Protein AF-A0A7C7CB40-F1 (afdb_monomer_lite)

pLDDT: mean 84.35, std 14.05, range [44.34, 97.38]

Sequence (128 aa):
MPLIGVGTSPLCGACQRQPPLYEHCHAALDYAYPVDYLIQRFKFHGDLVAGKTLGHLLLNSLEARPPPIPDTLIPVPLHRSRLRERGFNQTALLATHLGRSLHIPVVADAVERGKTTPAQAGLSIIQR

Structure (mmCIF, N/CA/C/O backbone):
data_AF-A0A7C7CB40-F1
#
_entry.id   AF-A0A7C7CB40-F1
#
loop_
_atom_site.group_PDB
_atom_site.id
_atom_site.type_symbol
_atom_site.label_atom_id
_atom_site.label_alt_id
_atom_site.label_comp_id
_atom_site.label_asym_id
_atom_site.label_entity_id
_atom_site.label_seq_id
_atom_site.pdbx_PDB_ins_code
_atom_site.Cartn_x
_atom_site.Cartn_y
_atom_site.Cartn_z
_atom_site.occupancy
_atom_site.B_iso_or_equiv
_atom_site.auth_seq_id
_atom_site.auth_comp_id
_atom_site.auth_asym_id
_atom_site.auth_atom_id
_atom_site.pdbx_PDB_model_num
ATOM 1 N N . MET A 1 1 ? 12.740 7.607 -5.153 1.00 45.38 1 MET A N 1
ATOM 2 C CA . MET A 1 1 ? 12.738 7.369 -6.615 1.00 45.38 1 MET A CA 1
ATOM 3 C C . MET A 1 1 ? 12.131 5.995 -6.868 1.00 45.38 1 MET A C 1
ATOM 5 O O . MET A 1 1 ? 12.165 5.195 -5.937 1.00 45.38 1 MET A O 1
ATOM 9 N N . PRO A 1 2 ? 11.530 5.714 -8.039 1.00 54.75 2 PRO A N 1
ATOM 10 C CA . PRO A 1 2 ? 11.180 4.340 -8.384 1.00 54.75 2 PRO A CA 1
ATOM 11 C C . PRO A 1 2 ? 12.445 3.478 -8.363 1.00 54.75 2 PRO A C 1
ATOM 13 O O . PRO A 1 2 ? 13.508 3.940 -8.781 1.00 54.75 2 PRO A O 1
ATOM 16 N N . LEU A 1 3 ? 12.334 2.254 -7.850 1.00 55.91 3 LEU A N 1
ATOM 17 C CA . LEU A 1 3 ? 13.443 1.303 -7.835 1.00 55.91 3 LEU A CA 1
ATOM 18 C C . LEU A 1 3 ? 13.791 0.908 -9.280 1.00 55.91 3 LEU A C 1
ATOM 20 O O . LEU A 1 3 ? 13.077 0.122 -9.910 1.00 55.91 3 LEU A O 1
ATOM 24 N N . ILE A 1 4 ? 14.868 1.488 -9.817 1.00 47.47 4 ILE A N 1
ATOM 25 C CA . ILE A 1 4 ? 15.404 1.163 -11.142 1.00 47.47 4 ILE A CA 1
ATOM 26 C C . ILE A 1 4 ? 16.391 0.006 -10.971 1.00 47.47 4 ILE A C 1
ATOM 28 O O . ILE A 1 4 ? 17.526 0.202 -10.548 1.00 47.47 4 ILE A O 1
ATOM 32 N N . GLY A 1 5 ? 15.940 -1.197 -11.324 1.00 44.34 5 GLY A N 1
ATOM 33 C CA . GLY A 1 5 ? 16.786 -2.379 -11.477 1.00 44.34 5 GLY A CA 1
ATOM 34 C C . GLY A 1 5 ? 16.662 -3.398 -10.348 1.00 44.34 5 GLY A C 1
ATOM 35 O O . GLY A 1 5 ? 16.998 -3.128 -9.202 1.00 44.34 5 GLY A O 1
ATOM 36 N N . VAL A 1 6 ? 16.250 -4.614 -10.708 1.00 48.56 6 VAL A N 1
ATOM 37 C CA . VAL A 1 6 ? 16.609 -5.831 -9.972 1.00 48.56 6 VAL A CA 1
ATOM 38 C C . VAL A 1 6 ? 16.904 -6.887 -11.031 1.00 48.56 6 VAL A C 1
ATOM 40 O O . VAL A 1 6 ? 15.990 -7.415 -11.662 1.00 48.56 6 VAL A O 1
ATOM 43 N N . GLY A 1 7 ? 18.192 -7.128 -11.285 1.00 53.38 7 GLY A N 1
ATOM 44 C CA . GLY A 1 7 ? 18.629 -8.329 -11.991 1.00 53.38 7 GLY A CA 1
ATOM 45 C C . GLY A 1 7 ? 18.239 -9.575 -11.196 1.00 53.38 7 GLY A C 1
ATOM 46 O O . GLY A 1 7 ? 17.904 -9.487 -10.016 1.00 53.38 7 GLY A O 1
ATOM 47 N N . THR A 1 8 ? 18.277 -10.739 -11.836 1.00 55.06 8 THR A N 1
ATOM 48 C CA . THR A 1 8 ? 18.043 -12.047 -11.211 1.00 55.06 8 THR A CA 1
ATOM 49 C C . THR A 1 8 ? 19.126 -12.348 -10.172 1.00 55.06 8 THR A C 1
ATOM 51 O O . THR A 1 8 ? 20.067 -13.096 -10.431 1.00 55.06 8 THR A O 1
ATOM 54 N N . SER A 1 9 ? 19.029 -11.733 -8.996 1.00 63.34 9 SER A N 1
ATOM 55 C CA . SER A 1 9 ? 19.845 -12.108 -7.850 1.00 63.34 9 SER A CA 1
ATOM 56 C C . SER A 1 9 ? 19.404 -13.501 -7.401 1.00 63.34 9 SER A C 1
ATOM 58 O O . SER A 1 9 ? 18.203 -13.717 -7.208 1.00 63.34 9 SER A O 1
ATOM 60 N N . PRO A 1 10 ? 20.332 -14.459 -7.238 1.00 72.38 10 PRO A N 1
ATOM 61 C CA . PRO A 1 10 ? 19.987 -15.771 -6.713 1.00 72.38 10 PRO A CA 1
ATOM 62 C C . PRO A 1 10 ? 19.330 -15.623 -5.335 1.00 72.38 10 PRO A C 1
ATOM 64 O O . PRO A 1 10 ? 19.683 -14.731 -4.558 1.00 72.38 10 PRO A O 1
ATOM 67 N N . LEU A 1 11 ? 18.369 -16.502 -5.028 1.00 79.88 11 LEU A N 1
ATOM 68 C CA . LEU A 1 11 ? 17.735 -16.551 -3.710 1.00 79.88 11 LEU A CA 1
ATOM 69 C C . LEU A 1 11 ? 18.817 -16.625 -2.626 1.00 79.88 11 LEU A C 1
ATOM 71 O O . LEU A 1 11 ? 19.761 -17.411 -2.742 1.00 79.88 11 LEU A O 1
ATOM 75 N N . CYS A 1 12 ? 18.682 -15.833 -1.559 1.00 87.44 12 CYS A N 1
ATOM 76 C CA . CYS A 1 12 ? 19.607 -15.920 -0.432 1.00 87.44 12 CYS A CA 1
ATOM 77 C C . CYS A 1 12 ? 19.505 -17.303 0.240 1.00 87.44 12 CYS A C 1
ATOM 79 O O . CYS A 1 12 ? 18.500 -18.005 0.103 1.00 87.44 12 CYS A O 1
ATOM 81 N N . GLY A 1 13 ? 20.519 -17.695 1.017 1.00 87.19 13 GLY A N 1
ATOM 82 C CA . GLY A 1 13 ? 20.555 -19.029 1.632 1.00 87.19 13 GLY A CA 1
ATOM 83 C C . GLY A 1 13 ? 19.353 -19.350 2.535 1.00 87.19 13 GLY A C 1
ATOM 84 O O . GLY A 1 13 ? 18.984 -20.513 2.668 1.00 87.19 13 GLY A O 1
ATOM 85 N N . ALA A 1 14 ? 18.710 -18.338 3.130 1.00 89.06 14 ALA A N 1
ATOM 86 C CA . ALA A 1 14 ? 17.467 -18.527 3.879 1.00 89.06 14 ALA A CA 1
ATOM 87 C C . ALA A 1 14 ? 16.291 -18.880 2.952 1.00 89.06 14 ALA A C 1
ATOM 89 O O . ALA A 1 14 ? 15.612 -19.875 3.191 1.00 89.06 14 ALA A O 1
ATOM 90 N N . CYS A 1 15 ? 16.110 -18.129 1.862 1.00 87.69 15 CYS A N 1
ATOM 91 C CA . CYS A 1 15 ? 15.047 -18.366 0.883 1.00 87.69 15 CYS A CA 1
ATOM 92 C C . CYS A 1 15 ? 15.210 -19.689 0.118 1.00 87.69 15 CYS A C 1
ATOM 94 O O . CYS A 1 15 ? 14.222 -20.244 -0.339 1.00 87.69 15 CYS A O 1
ATOM 96 N N . GLN A 1 16 ? 16.429 -20.220 -0.019 1.00 88.31 16 GLN A N 1
ATOM 97 C CA . GLN A 1 16 ? 16.637 -21.547 -0.617 1.00 88.31 16 GLN A CA 1
ATOM 98 C C . GLN A 1 16 ? 16.161 -22.684 0.298 1.00 88.31 16 GLN A C 1
ATOM 100 O O . GLN A 1 16 ? 15.610 -23.670 -0.181 1.00 88.31 16 GLN A O 1
ATOM 105 N N . ARG A 1 17 ? 16.359 -22.555 1.618 1.00 91.25 17 ARG A N 1
ATOM 106 C CA . ARG A 1 17 ? 15.894 -23.554 2.598 1.00 91.25 17 ARG A CA 1
ATOM 107 C C . ARG A 1 17 ? 14.393 -23.475 2.839 1.00 91.25 17 ARG A C 1
ATOM 109 O O . ARG A 1 17 ? 13.759 -24.497 3.072 1.00 91.25 17 ARG A O 1
ATOM 116 N N . GLN A 1 18 ? 13.849 -22.263 2.812 1.00 90.94 18 GLN A N 1
ATOM 117 C CA . GLN A 1 18 ? 12.430 -22.004 2.991 1.00 90.94 18 GLN A CA 1
ATOM 118 C C . GLN A 1 18 ? 11.954 -21.057 1.885 1.00 90.94 18 GLN A C 1
ATOM 120 O O . GLN A 1 18 ? 12.004 -19.835 2.059 1.00 90.94 18 GLN A O 1
ATOM 125 N N . PRO A 1 19 ? 11.524 -21.615 0.739 1.00 87.25 19 PRO A N 1
ATOM 126 C CA . PRO A 1 19 ? 11.008 -20.825 -0.367 1.00 87.25 19 PRO A CA 1
ATOM 127 C C . PRO A 1 19 ? 9.831 -19.939 0.069 1.00 87.25 19 PRO A C 1
ATOM 129 O O . PRO A 1 19 ? 9.008 -20.368 0.886 1.00 87.25 19 PRO A O 1
ATOM 132 N N . PRO A 1 20 ? 9.735 -18.699 -0.442 1.00 87.69 20 PRO A N 1
ATOM 133 C CA . PRO A 1 20 ? 8.605 -17.827 -0.155 1.00 87.69 20 PRO A CA 1
ATOM 134 C C . PRO A 1 20 ? 7.295 -18.420 -0.692 1.00 87.69 20 PRO A C 1
ATOM 136 O O . PRO A 1 20 ? 7.269 -19.067 -1.731 1.00 87.69 20 PRO A O 1
ATOM 139 N N . LEU A 1 21 ? 6.184 -18.133 -0.006 1.00 90.81 21 LEU A N 1
ATOM 140 C CA . LEU A 1 21 ? 4.829 -18.537 -0.421 1.00 90.81 21 LEU A CA 1
ATOM 141 C C . LEU A 1 21 ? 4.257 -17.678 -1.567 1.00 90.81 21 LEU A C 1
ATOM 143 O O . LEU A 1 21 ? 3.060 -17.719 -1.833 1.00 90.81 21 LEU A O 1
ATOM 147 N N . TYR A 1 22 ? 5.088 -16.849 -2.194 1.00 88.50 22 TYR A N 1
ATOM 148 C CA . TYR A 1 22 ? 4.727 -15.981 -3.306 1.00 88.50 22 TYR A CA 1
ATOM 149 C C . TYR A 1 22 ? 5.734 -16.169 -4.438 1.00 88.50 22 TYR A C 1
ATOM 151 O O . TYR A 1 22 ? 6.913 -16.421 -4.195 1.00 88.50 22 TYR A O 1
ATOM 159 N N . GLU A 1 23 ? 5.275 -15.981 -5.670 1.00 87.00 23 GLU A N 1
ATOM 160 C CA . GLU A 1 23 ? 6.125 -16.068 -6.863 1.00 87.00 23 GLU A CA 1
ATOM 161 C C . GLU A 1 23 ? 6.803 -14.729 -7.173 1.00 87.00 23 GLU A C 1
ATOM 163 O O . GLU A 1 23 ? 7.974 -14.675 -7.549 1.00 87.00 23 GLU A O 1
ATOM 168 N N . HIS A 1 24 ? 6.086 -13.623 -6.947 1.00 86.88 24 HIS A N 1
ATOM 169 C CA . HIS A 1 24 ? 6.547 -12.280 -7.277 1.00 86.88 24 HIS A CA 1
ATOM 170 C C . HIS A 1 24 ? 6.272 -11.284 -6.149 1.00 86.88 24 HIS A C 1
ATOM 172 O O . HIS A 1 24 ? 5.216 -11.295 -5.520 1.00 86.88 24 HIS A O 1
ATOM 178 N N . CYS A 1 25 ? 7.228 -10.381 -5.925 1.00 89.50 25 CYS A N 1
ATOM 179 C CA . CYS A 1 25 ? 7.087 -9.237 -5.034 1.00 89.50 25 CYS A CA 1
ATOM 180 C C . CYS A 1 25 ? 7.472 -7.969 -5.796 1.00 89.50 25 CYS A C 1
ATOM 182 O O . CYS A 1 25 ? 8.575 -7.869 -6.337 1.00 89.50 25 CYS A O 1
ATOM 184 N N . HIS A 1 26 ? 6.563 -6.995 -5.836 1.00 90.88 26 HIS A N 1
ATOM 185 C CA . HIS A 1 26 ? 6.801 -5.718 -6.497 1.00 90.88 26 HIS A CA 1
ATOM 186 C C . HIS A 1 26 ? 6.983 -4.605 -5.469 1.00 90.88 26 HIS A C 1
ATOM 188 O O . HIS A 1 26 ? 6.020 -4.119 -4.877 1.00 90.88 26 HIS A O 1
ATOM 194 N N . ALA A 1 27 ? 8.230 -4.185 -5.267 1.00 92.19 27 ALA A N 1
ATOM 195 C CA . ALA A 1 27 ? 8.553 -2.986 -4.508 1.00 92.19 27 ALA A CA 1
ATOM 196 C C . ALA A 1 27 ? 8.636 -1.791 -5.466 1.00 92.19 27 ALA A C 1
ATOM 198 O O . ALA A 1 27 ? 9.533 -1.722 -6.307 1.00 92.19 27 ALA A O 1
ATOM 199 N N . ALA A 1 28 ? 7.687 -0.860 -5.357 1.00 92.44 28 ALA A N 1
ATOM 200 C CA . ALA A 1 28 ? 7.638 0.296 -6.251 1.00 92.44 28 ALA A CA 1
ATOM 201 C C . ALA A 1 28 ? 8.608 1.415 -5.850 1.00 92.44 28 ALA A C 1
ATOM 203 O O . ALA A 1 28 ? 9.122 2.133 -6.707 1.00 92.44 28 ALA A O 1
ATOM 204 N N . LEU A 1 29 ? 8.832 1.588 -4.547 1.00 93.12 29 LEU A N 1
ATOM 205 C CA . LEU A 1 29 ? 9.506 2.747 -3.971 1.00 93.12 29 LEU A CA 1
ATOM 206 C C . LEU A 1 29 ? 10.364 2.329 -2.779 1.00 93.12 29 LEU A C 1
ATOM 208 O O . LEU A 1 29 ? 9.958 1.468 -1.996 1.00 93.12 29 LEU A O 1
ATOM 212 N N . ASP A 1 30 ? 11.483 3.022 -2.594 1.00 93.50 30 ASP A N 1
ATOM 213 C CA . ASP A 1 30 ? 12.227 2.985 -1.339 1.00 93.50 30 ASP A CA 1
ATOM 214 C C . ASP A 1 30 ? 11.438 3.637 -0.206 1.00 93.50 30 ASP A C 1
ATOM 216 O O . ASP A 1 30 ? 10.804 4.684 -0.377 1.00 93.50 30 ASP A O 1
ATOM 220 N N . TYR A 1 31 ? 11.523 3.043 0.984 1.00 91.56 31 TYR A N 1
ATOM 221 C CA . TYR A 1 31 ? 10.994 3.646 2.203 1.00 91.56 31 TYR A CA 1
ATOM 222 C C . TYR A 1 31 ? 11.978 4.696 2.740 1.00 91.56 31 TYR A C 1
ATOM 224 O O . TYR A 1 31 ? 12.717 4.459 3.692 1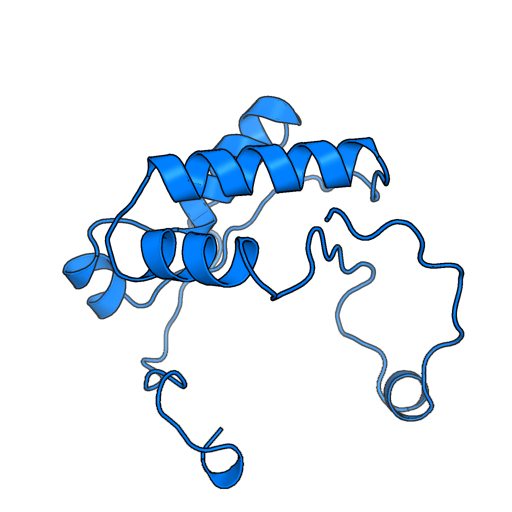.00 91.56 31 TYR A O 1
ATOM 232 N N . ALA A 1 32 ? 12.003 5.850 2.080 1.00 93.50 32 ALA A N 1
ATOM 233 C CA . ALA A 1 32 ? 12.825 7.005 2.424 1.00 93.50 32 ALA A CA 1
ATOM 234 C C . ALA A 1 32 ? 12.083 8.300 2.080 1.00 93.50 32 ALA A C 1
ATOM 236 O O . ALA A 1 32 ? 11.096 8.273 1.338 1.00 93.50 32 ALA A O 1
ATOM 237 N N . TYR A 1 33 ? 12.572 9.439 2.570 1.00 92.44 33 TYR A N 1
ATOM 238 C CA . TYR A 1 33 ? 12.010 10.738 2.206 1.00 92.44 33 TYR A CA 1
ATOM 239 C C 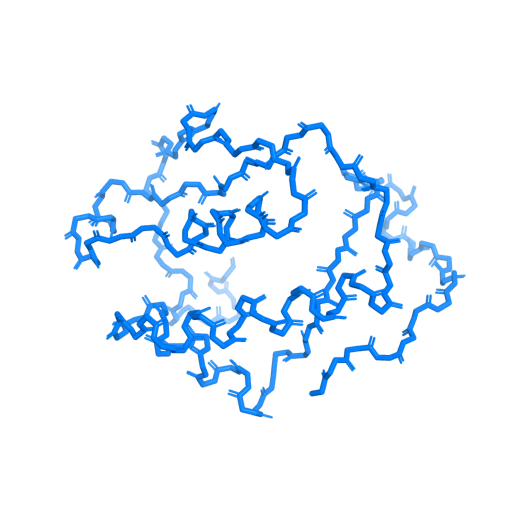. TYR A 1 33 ? 12.003 10.935 0.677 1.00 92.44 33 TYR A C 1
ATOM 241 O O . TYR A 1 33 ? 13.010 10.644 0.025 1.00 92.44 33 TYR A O 1
ATOM 249 N N . PRO A 1 34 ? 10.901 11.428 0.068 1.00 94.50 34 PRO A N 1
ATOM 250 C CA . PRO A 1 34 ? 9.640 11.882 0.682 1.00 94.50 34 PRO A CA 1
ATOM 251 C C . PRO A 1 34 ? 8.535 10.806 0.794 1.00 94.50 34 PRO A C 1
ATOM 253 O O . PRO A 1 34 ? 7.400 11.112 1.164 1.00 94.50 34 PRO A O 1
ATOM 256 N N . VAL A 1 35 ? 8.817 9.555 0.428 1.00 95.31 35 VAL A N 1
ATOM 257 C CA . VAL A 1 35 ? 7.830 8.464 0.346 1.00 95.31 35 VAL A CA 1
ATOM 258 C C . VAL A 1 35 ? 7.332 8.043 1.726 1.00 95.31 35 VAL A C 1
ATOM 260 O O . VAL A 1 35 ? 6.131 7.849 1.911 1.00 95.31 35 VAL A O 1
ATOM 263 N N . ASP A 1 36 ? 8.225 7.926 2.705 1.00 94.25 36 ASP A N 1
ATOM 264 C CA . ASP A 1 36 ? 7.876 7.599 4.090 1.00 94.25 36 ASP A CA 1
ATOM 265 C C . ASP A 1 36 ? 6.881 8.610 4.690 1.00 94.25 36 ASP A C 1
ATOM 267 O O . ASP A 1 36 ? 5.872 8.216 5.281 1.00 94.25 36 ASP A O 1
ATOM 271 N N . TYR A 1 37 ? 7.100 9.901 4.446 1.00 94.69 37 TYR A N 1
ATOM 272 C CA . TYR A 1 37 ? 6.227 10.992 4.858 1.00 94.69 37 TYR A CA 1
ATOM 273 C C . TYR A 1 37 ? 4.844 10.898 4.198 1.00 94.69 37 TYR A C 1
ATOM 275 O O . TYR A 1 37 ? 3.820 10.985 4.882 1.00 94.69 37 TYR A O 1
ATOM 283 N N . LEU A 1 38 ? 4.783 10.639 2.885 1.00 95.00 38 LEU A N 1
ATOM 284 C CA . LEU A 1 38 ? 3.513 10.419 2.178 1.00 95.00 38 LEU A CA 1
ATOM 285 C C . LEU A 1 38 ? 2.762 9.197 2.721 1.00 95.00 38 LEU A C 1
ATOM 287 O O . LEU A 1 38 ? 1.549 9.255 2.938 1.00 95.00 38 LEU A O 1
ATOM 291 N N . ILE A 1 39 ? 3.476 8.102 2.998 1.00 93.38 39 ILE A N 1
ATOM 292 C CA . ILE A 1 39 ? 2.901 6.891 3.594 1.00 93.38 39 ILE A CA 1
ATOM 293 C C . ILE A 1 39 ? 2.332 7.194 4.984 1.00 93.38 39 ILE A C 1
ATOM 295 O O . ILE A 1 39 ? 1.241 6.717 5.307 1.00 93.38 39 ILE A O 1
ATOM 299 N N . GLN A 1 40 ? 3.030 7.979 5.807 1.00 92.38 40 GLN A N 1
ATOM 300 C CA . GLN A 1 40 ? 2.542 8.372 7.129 1.00 92.38 40 GLN A CA 1
ATOM 301 C C . GLN A 1 40 ? 1.285 9.245 7.037 1.00 92.38 40 GLN A C 1
ATOM 303 O O . GLN A 1 40 ? 0.290 8.934 7.695 1.00 92.38 40 GLN A O 1
ATOM 308 N N . ARG A 1 41 ? 1.273 10.267 6.170 1.00 93.06 41 ARG A N 1
ATOM 309 C CA . ARG A 1 41 ? 0.084 11.105 5.919 1.00 93.06 41 ARG A CA 1
ATOM 310 C C . ARG A 1 41 ? -1.122 10.286 5.496 1.00 93.06 41 ARG A C 1
ATOM 312 O O . ARG A 1 41 ? -2.207 10.445 6.055 1.00 93.06 41 ARG A O 1
ATOM 319 N N . PHE A 1 42 ? -0.921 9.343 4.585 1.00 91.81 42 PHE A N 1
ATOM 320 C CA . PHE A 1 42 ? -2.002 8.488 4.122 1.00 91.81 42 PHE A CA 1
ATOM 321 C C . PHE A 1 42 ? -2.492 7.506 5.202 1.00 91.81 42 PHE A C 1
ATOM 323 O O . PHE A 1 42 ? -3.696 7.295 5.368 1.00 91.81 42 PHE A O 1
ATOM 330 N N . LYS A 1 43 ? -1.576 6.903 5.973 1.00 86.75 43 LYS A N 1
ATOM 331 C CA . LYS A 1 43 ? -1.928 5.918 7.009 1.00 86.75 43 LYS A CA 1
ATOM 332 C C . LYS A 1 43 ? -2.563 6.550 8.244 1.00 86.75 43 LYS A C 1
ATOM 334 O O . LYS A 1 43 ? -3.451 5.926 8.817 1.00 86.75 43 LYS A O 1
ATOM 339 N N . PHE A 1 44 ? -2.094 7.712 8.688 1.00 85.38 44 PHE A N 1
ATOM 340 C CA . PHE A 1 44 ? -2.432 8.254 10.010 1.00 85.38 44 PHE A CA 1
ATOM 341 C C . PHE A 1 44 ? -3.231 9.555 9.967 1.00 85.38 44 PHE A C 1
ATOM 343 O O . PHE A 1 44 ? -3.971 9.820 10.905 1.00 85.38 44 PHE A O 1
ATOM 350 N N . HIS A 1 45 ? -3.132 10.328 8.884 1.00 84.25 45 HIS A N 1
ATOM 351 C CA . HIS A 1 45 ? -3.768 11.646 8.777 1.00 84.25 45 HIS A CA 1
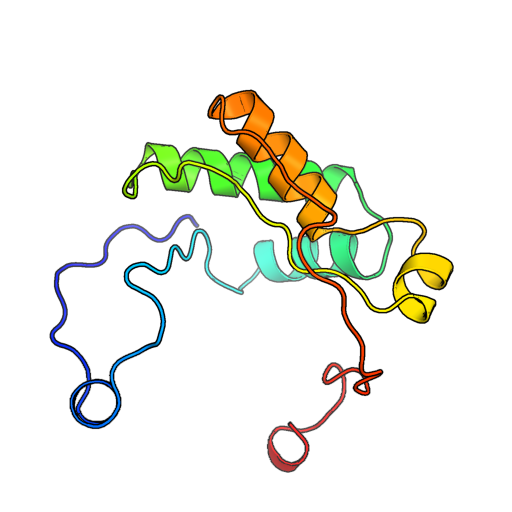ATOM 352 C C . HIS A 1 45 ? -4.918 11.688 7.765 1.00 84.25 45 HIS A C 1
ATOM 354 O O . HIS A 1 45 ? -5.439 12.757 7.473 1.00 84.25 45 HIS A O 1
ATOM 360 N N . GLY A 1 46 ? -5.316 10.535 7.219 1.00 85.06 46 GLY A N 1
ATOM 361 C CA . GLY A 1 46 ? -6.439 10.450 6.287 1.00 85.06 46 GLY A CA 1
ATOM 362 C C . GLY A 1 46 ? -6.206 11.156 4.951 1.00 85.06 46 GLY A C 1
ATOM 363 O O . GLY A 1 46 ? -7.160 11.456 4.241 1.00 85.06 46 GLY A O 1
ATOM 364 N N . ASP A 1 47 ? -4.950 11.438 4.601 1.00 91.31 47 ASP A N 1
ATOM 365 C CA . ASP A 1 47 ? -4.625 12.224 3.418 1.00 91.31 47 ASP A CA 1
ATOM 366 C C . ASP A 1 47 ? -4.813 11.411 2.128 1.00 91.31 47 ASP A C 1
ATOM 368 O O . ASP A 1 47 ? -3.933 10.662 1.689 1.00 91.31 47 ASP A O 1
ATOM 372 N N . LEU A 1 48 ? -5.987 11.562 1.516 1.00 91.31 48 LEU A N 1
ATOM 373 C CA . LEU A 1 48 ? -6.347 10.887 0.271 1.00 91.31 48 LEU A CA 1
ATOM 374 C C . LEU A 1 48 ? -5.536 11.388 -0.929 1.00 91.31 48 LEU A C 1
ATOM 376 O O . LEU A 1 48 ? -5.349 10.635 -1.885 1.00 91.31 48 LEU A O 1
ATOM 380 N N . VAL A 1 49 ? -5.026 12.623 -0.884 1.00 94.06 49 VAL A N 1
ATOM 381 C CA . VAL A 1 49 ? -4.162 13.163 -1.942 1.00 94.06 49 VAL A CA 1
ATOM 382 C C . VAL A 1 49 ? -2.815 12.452 -1.903 1.00 94.06 49 VAL A C 1
ATOM 384 O O . VAL A 1 49 ? -2.351 11.978 -2.939 1.00 94.06 49 VAL A O 1
ATOM 387 N N . ALA A 1 50 ? -2.236 12.271 -0.712 1.00 94.75 50 ALA A N 1
ATOM 388 C CA . ALA A 1 50 ? -1.040 11.448 -0.536 1.00 94.75 50 ALA A CA 1
ATOM 389 C C . ALA A 1 50 ? -1.279 10.004 -1.011 1.00 94.75 50 ALA A C 1
ATOM 391 O O . ALA A 1 50 ? -0.449 9.449 -1.732 1.00 94.75 50 ALA A O 1
ATOM 392 N N . GLY A 1 51 ? -2.439 9.420 -0.685 1.00 93.19 51 GLY A N 1
ATOM 393 C CA . GLY A 1 51 ? -2.847 8.101 -1.180 1.00 93.19 51 GLY A CA 1
ATOM 394 C C . GLY A 1 51 ? -2.913 8.017 -2.710 1.00 93.19 51 GLY A C 1
ATOM 395 O O . GLY A 1 51 ? -2.379 7.075 -3.294 1.00 93.19 51 GLY A 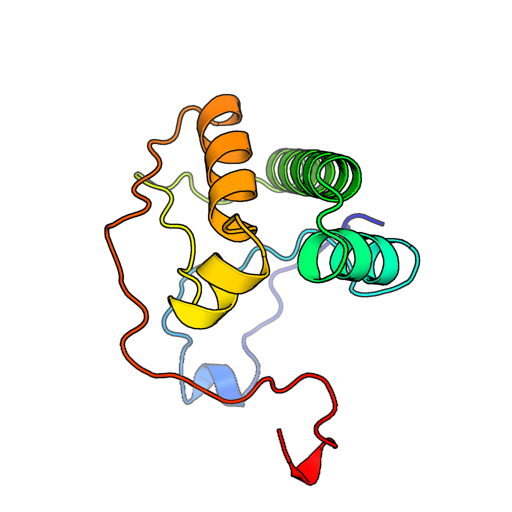O 1
ATOM 396 N N . LYS A 1 52 ? -3.502 9.021 -3.372 1.00 94.12 52 LYS A N 1
ATOM 397 C CA . LYS A 1 52 ? -3.574 9.101 -4.839 1.00 94.12 52 LYS A CA 1
ATOM 398 C C . LYS A 1 52 ? -2.186 9.219 -5.471 1.00 94.12 52 LYS A C 1
ATOM 400 O O . LYS A 1 52 ? -1.896 8.511 -6.429 1.00 94.12 52 LYS A O 1
ATOM 405 N N . THR A 1 53 ? -1.313 10.054 -4.908 1.00 95.81 53 THR A N 1
ATOM 406 C CA . THR A 1 53 ? 0.081 10.189 -5.362 1.00 95.81 53 THR A CA 1
ATOM 407 C C . THR A 1 53 ? 0.832 8.863 -5.257 1.00 95.81 53 THR A C 1
ATOM 409 O O . THR A 1 53 ? 1.484 8.453 -6.215 1.00 95.81 53 THR A O 1
ATOM 412 N N . LEU A 1 54 ? 0.702 8.153 -4.132 1.00 95.94 54 LEU A N 1
ATOM 413 C CA . LEU A 1 54 ? 1.291 6.821 -3.959 1.00 95.94 54 LEU A CA 1
ATOM 414 C C . LEU A 1 54 ? 0.729 5.809 -4.970 1.00 95.94 54 LEU A C 1
ATOM 416 O O . LEU A 1 54 ? 1.487 5.000 -5.498 1.00 95.94 54 LEU A O 1
ATOM 420 N N . GLY A 1 55 ? -0.571 5.879 -5.271 1.00 95.31 55 GLY A N 1
ATOM 421 C CA . GLY A 1 55 ? -1.220 5.056 -6.294 1.00 95.31 55 GLY A CA 1
ATOM 422 C C . GLY A 1 55 ? -0.642 5.271 -7.694 1.00 95.31 55 GLY A C 1
ATOM 423 O O . GLY A 1 55 ? -0.284 4.298 -8.353 1.00 95.31 55 GLY A O 1
ATOM 424 N N . HIS A 1 56 ? -0.467 6.527 -8.116 1.00 95.69 56 HIS A N 1
ATOM 425 C CA . HIS A 1 56 ? 0.165 6.841 -9.402 1.00 95.69 56 HIS A CA 1
ATOM 426 C C . HIS A 1 56 ? 1.623 6.370 -9.458 1.00 95.69 56 HIS A C 1
ATOM 428 O O . HIS A 1 56 ? 2.046 5.794 -10.453 1.00 95.69 56 HIS A O 1
ATOM 434 N N . LEU A 1 57 ? 2.398 6.570 -8.386 1.00 95.94 57 LEU A N 1
ATOM 435 C CA . LEU A 1 57 ? 3.787 6.102 -8.336 1.00 95.94 57 LEU A CA 1
ATOM 436 C C . LEU A 1 57 ? 3.886 4.573 -8.437 1.00 95.94 57 LEU A C 1
ATOM 438 O O . LEU A 1 57 ? 4.794 4.056 -9.087 1.00 95.94 57 LEU A O 1
ATOM 442 N N . LEU A 1 58 ? 2.949 3.854 -7.812 1.00 95.31 58 LEU A N 1
ATOM 443 C CA . LEU A 1 58 ? 2.854 2.403 -7.923 1.00 95.31 58 LEU A CA 1
ATOM 444 C C . LEU A 1 58 ? 2.514 1.973 -9.357 1.00 95.31 58 LEU A C 1
ATOM 446 O O . LEU A 1 58 ? 3.191 1.093 -9.881 1.00 95.31 58 LEU A O 1
ATOM 450 N N . LEU A 1 59 ? 1.536 2.615 -10.003 1.00 95.00 59 LEU A N 1
ATOM 451 C CA . LEU A 1 59 ? 1.195 2.348 -11.406 1.00 95.00 59 LEU A CA 1
ATOM 452 C C . LEU A 1 59 ? 2.382 2.582 -12.339 1.00 95.00 59 LEU A C 1
ATOM 454 O O . LEU A 1 59 ? 2.760 1.670 -13.064 1.00 95.00 59 LEU A O 1
ATOM 458 N N . ASN A 1 60 ? 3.042 3.736 -12.237 1.00 94.88 60 ASN A N 1
ATOM 459 C CA . ASN A 1 60 ? 4.217 4.044 -13.055 1.00 94.88 60 ASN A CA 1
ATOM 460 C C . ASN A 1 60 ? 5.327 2.995 -12.873 1.00 94.88 60 ASN A C 1
ATOM 462 O O . ASN A 1 60 ? 6.037 2.649 -13.813 1.00 94.88 60 ASN A O 1
ATOM 466 N N . SER A 1 61 ? 5.493 2.471 -11.654 1.00 94.75 61 SER A N 1
ATOM 467 C CA . SER A 1 61 ? 6.468 1.414 -11.387 1.00 94.75 61 SER A CA 1
ATOM 468 C C . SER A 1 61 ? 6.072 0.068 -12.002 1.00 94.75 61 SER A C 1
ATOM 470 O O . SER A 1 61 ? 6.957 -0.665 -12.442 1.00 94.75 61 SER A O 1
ATOM 472 N N . LEU A 1 62 ? 4.777 -0.259 -12.026 1.00 93.00 62 LEU A N 1
ATOM 473 C CA . LEU A 1 62 ? 4.254 -1.454 -12.694 1.00 93.00 62 LEU A CA 1
ATOM 474 C C . LEU A 1 62 ? 4.375 -1.331 -14.216 1.00 93.00 62 LEU A C 1
ATOM 476 O O . LEU A 1 62 ? 4.749 -2.295 -14.862 1.00 93.00 62 LEU A O 1
ATOM 480 N N . GLU A 1 63 ? 4.149 -0.153 -14.790 1.00 91.81 63 GLU A N 1
ATOM 481 C CA . GLU A 1 63 ? 4.363 0.086 -16.224 1.00 91.81 63 GLU A CA 1
ATOM 482 C C . GLU A 1 63 ? 5.843 -0.031 -16.608 1.00 91.81 63 GLU A C 1
ATOM 484 O O . GLU A 1 63 ? 6.181 -0.635 -17.623 1.00 91.81 63 GLU A O 1
ATOM 489 N N . ALA A 1 64 ? 6.744 0.497 -15.773 1.00 92.62 64 ALA A N 1
ATOM 490 C CA . ALA A 1 64 ? 8.184 0.417 -16.010 1.00 92.62 64 ALA A CA 1
ATOM 491 C C . ALA A 1 64 ? 8.750 -1.005 -15.845 1.00 92.62 64 ALA A C 1
ATOM 493 O O . ALA A 1 64 ? 9.754 -1.348 -16.471 1.00 92.62 64 ALA A O 1
ATOM 494 N N . ARG A 1 65 ? 8.148 -1.825 -14.973 1.00 89.00 65 ARG A N 1
ATOM 495 C CA . ARG A 1 65 ? 8.533 -3.224 -14.728 1.00 89.00 65 ARG A CA 1
ATOM 496 C C . ARG A 1 65 ? 7.274 -4.079 -14.545 1.00 89.00 65 ARG A C 1
ATOM 498 O O . ARG A 1 65 ? 6.912 -4.363 -13.399 1.00 89.00 65 ARG A O 1
ATOM 505 N N . PRO A 1 66 ? 6.613 -4.473 -15.645 1.00 88.25 66 PRO A N 1
ATOM 506 C CA . PRO A 1 66 ? 5.350 -5.191 -15.573 1.00 88.25 66 PRO A CA 1
ATOM 507 C C . PRO A 1 66 ? 5.554 -6.590 -14.982 1.00 88.25 66 PRO A C 1
ATOM 509 O O . PRO A 1 66 ? 6.344 -7.368 -15.525 1.00 88.25 66 PRO A O 1
ATOM 512 N N . PRO A 1 67 ? 4.873 -6.933 -13.872 1.00 87.12 67 PRO A N 1
ATOM 513 C CA . PRO A 1 67 ? 4.782 -8.316 -13.429 1.00 87.12 67 PRO A CA 1
ATOM 514 C C . PRO A 1 67 ? 3.789 -9.088 -14.318 1.00 87.12 67 PRO A C 1
ATOM 516 O O . PRO A 1 67 ? 3.041 -8.474 -15.086 1.00 87.12 67 PRO A O 1
ATOM 519 N N . PRO A 1 68 ? 3.718 -10.425 -14.190 1.00 89.25 68 PRO A N 1
ATOM 520 C CA . PRO A 1 68 ? 2.586 -11.182 -14.710 1.00 89.25 68 PRO A CA 1
ATOM 521 C C . PRO A 1 68 ? 1.264 -10.580 -14.224 1.00 89.25 68 PRO A C 1
ATOM 523 O O . PRO A 1 68 ? 1.133 -10.214 -13.052 1.00 89.25 68 PRO A O 1
ATOM 526 N N . ILE A 1 69 ? 0.298 -10.451 -15.133 1.00 87.94 69 ILE A N 1
ATOM 527 C CA . ILE A 1 69 ? -1.005 -9.859 -14.828 1.00 87.94 69 ILE A CA 1
ATOM 528 C C . ILE A 1 69 ? -1.823 -10.883 -14.027 1.00 87.94 69 ILE A C 1
ATOM 530 O O . ILE A 1 69 ? -2.046 -11.982 -14.533 1.00 87.94 69 ILE A O 1
ATOM 534 N N . PRO A 1 70 ? -2.268 -10.558 -12.799 1.00 92.75 70 PRO A N 1
ATOM 535 C CA . PRO A 1 70 ? -3.125 -11.445 -12.024 1.00 92.75 70 PRO A CA 1
ATOM 536 C C . PRO A 1 70 ? -4.580 -11.383 -12.504 1.00 92.75 70 PRO A C 1
ATOM 538 O O . PRO A 1 70 ? -5.041 -10.345 -12.980 1.00 92.75 70 PRO A O 1
ATOM 541 N N . ASP A 1 71 ? -5.339 -12.451 -12.258 1.00 95.06 71 ASP A N 1
ATOM 542 C CA . ASP A 1 71 ? -6.779 -12.491 -12.549 1.00 95.06 71 ASP A CA 1
ATOM 543 C C . ASP A 1 71 ? -7.598 -11.566 -11.639 1.00 95.06 71 ASP A C 1
ATOM 545 O O . ASP A 1 71 ? -8.715 -11.181 -11.973 1.00 95.06 71 ASP A O 1
ATOM 549 N N . THR A 1 72 ? -7.095 -11.243 -10.444 1.00 96.19 72 THR A N 1
ATOM 550 C CA . THR A 1 72 ? -7.816 -10.457 -9.432 1.00 96.19 72 THR A CA 1
ATOM 551 C C . THR A 1 72 ? -6.857 -9.771 -8.461 1.00 96.19 72 THR A C 1
ATOM 553 O O . THR A 1 72 ? -5.807 -10.306 -8.106 1.00 96.19 72 THR A O 1
ATOM 556 N N . LEU A 1 73 ? -7.253 -8.594 -7.970 1.00 96.25 73 LEU A N 1
ATOM 557 C CA . LEU A 1 73 ? -6.599 -7.891 -6.869 1.00 96.25 73 LEU A CA 1
ATOM 558 C C . LEU A 1 73 ? -7.377 -8.076 -5.561 1.00 96.25 73 LEU A C 1
ATOM 560 O O . LEU A 1 73 ? -8.552 -7.719 -5.468 1.00 96.25 73 LEU A O 1
ATOM 564 N N . ILE A 1 74 ? -6.691 -8.552 -4.521 1.00 96.25 74 ILE A N 1
ATOM 565 C CA . ILE A 1 74 ? -7.248 -8.692 -3.170 1.00 96.25 74 ILE A CA 1
ATOM 566 C C . ILE A 1 74 ? -6.516 -7.721 -2.229 1.00 96.25 74 ILE A C 1
ATOM 568 O O . ILE A 1 74 ? -5.350 -7.948 -1.891 1.00 96.25 74 ILE A O 1
ATOM 572 N N . PRO A 1 75 ? -7.148 -6.616 -1.794 1.00 94.75 75 PRO A N 1
ATOM 573 C CA . PRO A 1 75 ? -6.540 -5.707 -0.835 1.00 94.75 75 PRO A CA 1
ATOM 574 C C . PRO A 1 75 ? -6.471 -6.343 0.555 1.00 94.75 75 PRO A C 1
ATOM 576 O O . PRO A 1 75 ? -7.443 -6.891 1.066 1.00 94.75 75 PRO A O 1
ATOM 579 N N . VAL A 1 76 ? -5.329 -6.195 1.227 1.00 91.25 76 VAL A N 1
ATOM 580 C CA . VAL A 1 76 ? -5.169 -6.698 2.599 1.00 91.25 76 VAL A CA 1
ATOM 581 C C . VAL A 1 76 ? -6.096 -5.931 3.558 1.00 91.25 76 VAL A C 1
ATOM 583 O O . VAL A 1 76 ? -5.985 -4.704 3.646 1.00 91.25 76 VAL A O 1
ATOM 586 N N . PRO A 1 77 ? -6.966 -6.606 4.330 1.00 87.31 77 PRO A N 1
ATOM 587 C CA . PRO A 1 77 ? -7.965 -5.951 5.163 1.00 87.31 77 PRO A CA 1
ATOM 588 C C . PRO A 1 77 ? -7.346 -5.325 6.417 1.00 87.31 77 PRO A C 1
ATOM 590 O O . PRO A 1 77 ? -6.395 -5.844 7.024 1.00 87.31 77 PRO A O 1
ATOM 593 N N . LEU A 1 78 ? -7.941 -4.215 6.850 1.00 83.38 78 LEU A N 1
ATOM 594 C CA . LEU A 1 78 ? -7.732 -3.648 8.182 1.00 83.38 78 LEU A CA 1
ATOM 595 C C . LEU A 1 78 ? -8.599 -4.361 9.217 1.00 83.38 78 LEU A C 1
ATOM 597 O O . LEU A 1 78 ? -9.653 -4.907 8.908 1.00 83.38 78 LEU A O 1
ATOM 601 N N . HIS A 1 79 ? -8.168 -4.307 10.476 1.00 81.00 79 HIS A N 1
ATOM 602 C CA . HIS A 1 79 ? -9.016 -4.735 11.583 1.00 81.00 79 HIS A CA 1
ATOM 603 C C . HIS A 1 79 ? -10.206 -3.775 11.738 1.00 81.00 79 HIS A C 1
ATOM 605 O O . HIS A 1 79 ? -10.049 -2.567 11.535 1.00 81.00 79 HIS A O 1
ATOM 611 N N . ARG A 1 80 ? -11.371 -4.289 12.155 1.00 78.06 80 ARG A N 1
ATOM 612 C CA . ARG A 1 80 ? -12.621 -3.513 12.261 1.00 78.06 80 ARG A CA 1
ATOM 613 C C . ARG A 1 80 ? -12.477 -2.259 13.132 1.00 78.06 80 ARG A C 1
ATOM 615 O O . ARG A 1 80 ? -13.007 -1.216 12.768 1.00 78.06 80 ARG A O 1
ATOM 622 N N . SER A 1 81 ? -11.728 -2.331 14.237 1.00 80.50 81 SER A N 1
ATOM 623 C CA . SER A 1 81 ? -11.456 -1.163 15.095 1.00 80.50 81 SER A CA 1
ATOM 624 C C . SER A 1 81 ? -10.709 -0.053 14.350 1.00 80.50 81 SER A C 1
ATOM 626 O O . SER A 1 81 ? -11.159 1.087 14.337 1.00 80.50 81 SER A O 1
ATOM 628 N N . ARG A 1 82 ? -9.633 -0.395 13.629 1.00 80.00 82 ARG A N 1
ATOM 629 C CA . ARG A 1 82 ? -8.847 0.574 12.847 1.00 80.00 82 ARG A CA 1
ATOM 630 C C . ARG A 1 82 ? -9.608 1.133 11.655 1.00 80.00 82 ARG A C 1
ATOM 632 O O . ARG A 1 82 ? -9.404 2.289 11.301 1.00 80.00 82 ARG A O 1
ATOM 639 N N . LEU A 1 83 ? -10.480 0.330 11.044 1.00 81.12 83 LEU A N 1
ATOM 640 C CA . LEU A 1 83 ? -11.374 0.816 9.998 1.00 81.12 83 LEU A CA 1
ATOM 641 C C . LEU A 1 83 ? -12.350 1.863 10.555 1.00 81.12 83 LEU A C 1
ATOM 643 O O . LEU A 1 83 ? -12.554 2.885 9.911 1.00 81.12 83 LEU A O 1
ATOM 647 N N . ARG A 1 84 ? -12.895 1.648 11.762 1.00 82.00 84 ARG A N 1
ATOM 648 C CA . ARG A 1 84 ? -13.761 2.628 12.443 1.00 82.00 84 ARG A CA 1
ATOM 649 C C . ARG A 1 84 ? -13.018 3.914 12.809 1.00 82.00 84 ARG A C 1
ATOM 651 O O . ARG A 1 84 ? -13.549 4.987 12.573 1.00 82.00 84 ARG A O 1
ATOM 658 N N . GLU A 1 85 ? -11.799 3.812 13.337 1.00 80.50 85 GLU A N 1
ATOM 659 C CA . GLU A 1 85 ? -10.970 4.978 13.694 1.00 80.50 85 GLU A CA 1
ATOM 660 C C . GLU A 1 85 ? -10.600 5.836 12.479 1.00 80.50 85 GLU A C 1
ATOM 662 O O . GLU A 1 85 ? -10.586 7.060 12.559 1.00 80.50 85 GLU A O 1
ATOM 667 N N . ARG A 1 86 ? -10.258 5.192 11.356 1.00 77.25 86 ARG A N 1
ATOM 668 C CA . ARG A 1 86 ? -9.704 5.874 10.175 1.00 77.25 86 ARG A CA 1
ATOM 669 C C . ARG A 1 86 ? -10.733 6.178 9.092 1.00 77.25 86 ARG A C 1
ATOM 671 O O . ARG A 1 86 ? -10.433 6.948 8.190 1.00 77.25 86 ARG A O 1
ATOM 678 N N . GLY A 1 87 ? -11.899 5.539 9.125 1.00 82.75 87 GLY A N 1
ATOM 679 C CA . GLY A 1 87 ? -12.984 5.718 8.157 1.00 82.75 87 GLY A CA 1
ATOM 680 C C . GLY A 1 87 ? -12.792 5.024 6.801 1.00 82.75 87 GLY A C 1
ATOM 681 O O . GLY A 1 87 ? -13.754 4.914 6.049 1.00 82.75 87 GLY A O 1
ATOM 682 N N . PHE A 1 88 ? -11.593 4.526 6.469 1.00 82.50 88 PHE A N 1
ATOM 683 C CA . PHE A 1 88 ? -11.328 3.862 5.184 1.00 82.50 88 PHE A CA 1
ATOM 684 C C . PHE A 1 88 ? -10.193 2.828 5.248 1.00 82.50 88 PHE A C 1
ATOM 686 O O . PHE A 1 88 ? -9.352 2.842 6.153 1.00 82.50 88 PHE A O 1
ATOM 693 N N . ASN A 1 89 ? -10.147 1.942 4.244 1.00 87.69 89 ASN A N 1
ATOM 694 C CA . ASN A 1 89 ? -9.053 0.993 4.046 1.00 87.69 89 ASN A CA 1
ATOM 695 C C . ASN A 1 89 ? -8.059 1.489 2.982 1.00 87.69 89 ASN A C 1
ATOM 697 O O . ASN A 1 89 ? -8.384 1.528 1.796 1.00 87.69 89 ASN A O 1
ATOM 701 N N . GLN A 1 90 ? -6.835 1.837 3.404 1.00 89.88 90 GLN A N 1
ATOM 702 C CA . GLN A 1 90 ? -5.780 2.355 2.520 1.00 89.88 90 GLN A CA 1
ATOM 703 C C . GLN A 1 90 ? -5.493 1.412 1.344 1.00 89.88 90 GLN A C 1
ATOM 705 O O . GLN A 1 90 ? -5.351 1.860 0.208 1.00 89.88 90 GLN A O 1
ATOM 710 N N . THR A 1 91 ? -5.401 0.106 1.613 1.00 92.12 91 THR A N 1
ATOM 711 C CA . THR A 1 91 ? -5.068 -0.892 0.588 1.00 92.12 91 THR A CA 1
ATOM 712 C C . THR A 1 91 ? -6.215 -1.064 -0.398 1.00 92.12 91 THR A C 1
ATOM 714 O O . THR A 1 91 ? -5.959 -1.227 -1.584 1.00 92.12 91 THR A O 1
ATOM 717 N N . ALA A 1 92 ? -7.466 -0.952 0.058 1.00 93.06 92 ALA A N 1
ATOM 718 C CA . ALA A 1 92 ? -8.638 -1.017 -0.810 1.00 93.06 92 ALA A CA 1
ATOM 719 C C . ALA A 1 92 ? -8.712 0.188 -1.757 1.00 93.06 92 ALA A C 1
ATOM 721 O O . ALA A 1 92 ? -9.032 0.018 -2.932 1.00 93.06 92 ALA A O 1
ATOM 722 N N . LEU A 1 93 ? -8.359 1.390 -1.284 1.00 93.31 93 LEU A N 1
ATOM 723 C CA . LEU A 1 93 ? -8.272 2.577 -2.141 1.00 93.31 93 LEU A CA 1
ATOM 724 C C . LEU A 1 93 ? -7.202 2.415 -3.226 1.00 93.31 93 LEU A C 1
ATOM 726 O O . LEU A 1 93 ? -7.472 2.686 -4.396 1.00 93.31 93 LEU A O 1
ATOM 730 N N . LEU A 1 94 ? -6.014 1.930 -2.851 1.00 94.62 94 LEU A N 1
ATOM 731 C CA . LEU A 1 94 ? -4.945 1.648 -3.809 1.00 94.62 94 LEU A CA 1
ATOM 732 C C . LEU A 1 94 ? -5.361 0.555 -4.801 1.00 94.62 94 LEU A C 1
ATOM 734 O O . LEU A 1 94 ? -5.233 0.757 -6.003 1.00 94.62 94 LEU A O 1
ATOM 738 N N . ALA A 1 95 ? -5.923 -0.560 -4.327 1.00 95.06 95 ALA A N 1
ATOM 739 C CA . ALA A 1 95 ? -6.382 -1.650 -5.187 1.00 95.06 95 ALA A CA 1
ATOM 740 C C . ALA A 1 95 ? -7.474 -1.192 -6.162 1.00 95.06 95 ALA A C 1
ATOM 742 O O . ALA A 1 95 ? -7.411 -1.529 -7.335 1.00 95.06 95 ALA A O 1
ATOM 743 N N . THR A 1 96 ? -8.422 -0.362 -5.714 1.00 94.31 96 THR A N 1
ATOM 744 C CA . THR A 1 96 ? -9.463 0.220 -6.581 1.00 94.31 96 THR A CA 1
ATOM 745 C C . THR A 1 96 ? -8.856 1.090 -7.677 1.00 94.31 96 THR A C 1
ATOM 747 O O . THR A 1 96 ? -9.286 1.036 -8.827 1.00 94.31 96 THR A O 1
ATOM 750 N N . HIS A 1 97 ? -7.857 1.903 -7.330 1.00 93.62 97 HIS A N 1
ATOM 751 C CA . HIS A 1 97 ? -7.157 2.734 -8.302 1.00 93.62 97 HIS A CA 1
ATOM 752 C C . HIS A 1 97 ? -6.400 1.882 -9.329 1.00 93.62 97 HIS A C 1
ATOM 754 O O . HIS A 1 97 ? -6.555 2.100 -10.527 1.00 93.62 97 HIS A O 1
ATOM 760 N N . LEU A 1 98 ? -5.658 0.871 -8.869 1.00 93.94 98 LEU A N 1
ATOM 761 C CA . LEU A 1 98 ? -4.914 -0.044 -9.734 1.00 93.94 98 LEU A CA 1
ATOM 762 C C . LEU A 1 98 ? -5.836 -0.868 -10.635 1.00 93.94 98 LEU A C 1
ATOM 764 O O . LEU A 1 98 ? -5.604 -0.929 -11.835 1.00 93.94 98 LEU A O 1
ATOM 768 N N . GLY A 1 99 ? -6.890 -1.467 -10.079 1.00 95.62 99 GLY A N 1
ATOM 769 C CA . GLY A 1 99 ? -7.825 -2.307 -10.827 1.00 95.62 99 GLY A CA 1
ATOM 770 C C . GLY A 1 99 ? -8.534 -1.545 -11.943 1.00 95.62 99 GLY A C 1
ATOM 771 O O . GLY A 1 99 ? -8.708 -2.078 -13.033 1.00 95.62 99 GLY A O 1
ATOM 772 N N . ARG A 1 100 ? -8.856 -0.263 -11.718 1.00 95.31 100 ARG A N 1
ATOM 773 C CA . ARG A 1 100 ? -9.395 0.615 -12.769 1.00 95.31 100 ARG A CA 1
ATOM 7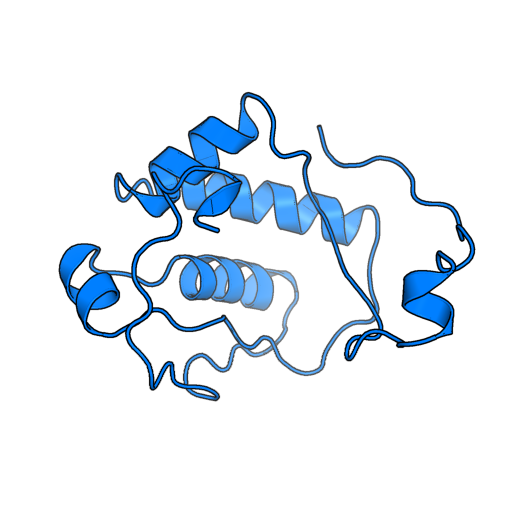74 C C . ARG A 1 100 ? -8.385 0.878 -13.883 1.00 95.31 100 ARG A C 1
ATOM 776 O O . ARG A 1 100 ? -8.758 0.791 -15.043 1.00 95.31 100 ARG A O 1
ATOM 783 N N . SER A 1 101 ? -7.138 1.196 -13.544 1.00 94.19 101 SER A N 1
ATOM 784 C CA . SER A 1 101 ? -6.113 1.516 -14.547 1.00 94.19 101 SER A CA 1
ATOM 785 C C . SER A 1 101 ? -5.637 0.286 -15.326 1.00 94.19 101 SER A C 1
ATOM 787 O O . SER A 1 101 ? -5.374 0.377 -16.520 1.00 94.19 101 SER A O 1
ATOM 789 N N . LEU A 1 102 ? -5.544 -0.868 -14.661 1.00 93.25 102 LEU A N 1
ATOM 790 C CA . LEU A 1 102 ? -5.032 -2.115 -15.236 1.00 93.25 102 LEU A CA 1
ATOM 791 C C . LEU A 1 102 ? -6.136 -3.045 -15.758 1.00 93.25 102 LEU A C 1
ATOM 793 O O . LEU A 1 102 ? -5.823 -4.093 -16.308 1.00 93.25 102 LEU A O 1
ATOM 797 N N . HIS A 1 103 ? -7.410 -2.673 -15.601 1.00 95.44 103 HIS A N 1
ATOM 798 C CA . HIS A 1 103 ? -8.576 -3.492 -15.958 1.00 95.44 103 HIS A CA 1
ATOM 799 C C . HIS A 1 103 ? -8.614 -4.858 -15.245 1.00 95.44 103 HIS A C 1
ATOM 801 O O . HIS A 1 103 ? -9.011 -5.864 -15.827 1.00 95.44 103 HIS A O 1
ATOM 807 N N . ILE A 1 104 ? -8.227 -4.885 -13.966 1.00 96.38 104 ILE A N 1
ATOM 808 C CA . ILE A 1 104 ? -8.212 -6.094 -13.130 1.00 96.38 104 ILE A CA 1
ATOM 809 C C . ILE A 1 104 ? -9.328 -5.986 -12.081 1.00 96.38 104 ILE A C 1
ATOM 811 O O . ILE A 1 104 ? -9.412 -4.958 -11.394 1.00 96.38 104 ILE A O 1
ATOM 815 N N . PRO A 1 105 ? -10.185 -7.010 -11.912 1.00 97.12 105 PRO A N 1
ATOM 816 C CA . PRO A 1 105 ? -11.230 -6.983 -10.898 1.00 97.12 105 PRO A CA 1
ATOM 817 C C . PRO A 1 105 ? -10.632 -6.916 -9.487 1.00 97.12 105 PRO A C 1
ATOM 819 O O . PRO A 1 105 ? -9.595 -7.509 -9.188 1.00 97.12 105 PRO A O 1
ATOM 822 N N . VAL A 1 106 ? -11.306 -6.181 -8.603 1.00 97.38 106 VAL A N 1
ATOM 823 C CA . VAL A 1 106 ? -10.903 -6.008 -7.202 1.00 97.38 106 VAL A CA 1
ATOM 824 C C . VAL A 1 106 ? -11.927 -6.696 -6.309 1.00 97.38 106 VAL A C 1
ATOM 826 O O . VAL A 1 106 ? -13.100 -6.329 -6.335 1.00 97.38 106 VAL A O 1
ATOM 829 N N . VAL A 1 107 ? -11.479 -7.646 -5.488 1.00 95.81 107 VAL A N 1
ATOM 830 C CA . VAL A 1 107 ? -12.329 -8.386 -4.543 1.00 95.81 107 VAL A CA 1
ATOM 831 C C . VAL A 1 107 ? -11.899 -8.037 -3.121 1.00 95.81 107 VAL A C 1
ATOM 833 O O . VAL A 1 107 ? -10.934 -8.581 -2.584 1.00 95.81 107 VAL A O 1
ATOM 836 N N . ALA A 1 108 ? -12.578 -7.058 -2.521 1.00 89.25 108 ALA A N 1
ATOM 837 C CA . ALA A 1 108 ? -12.189 -6.475 -1.234 1.00 89.25 108 ALA A CA 1
ATOM 838 C C . ALA A 1 108 ? -12.600 -7.306 -0.006 1.00 89.25 108 ALA A C 1
ATOM 840 O O . ALA A 1 108 ? -12.097 -7.068 1.092 1.00 89.25 108 ALA A O 1
ATOM 841 N N . ASP A 1 109 ? -13.505 -8.258 -0.194 1.00 87.69 109 ASP A N 1
ATOM 842 C CA . ASP A 1 109 ? -14.150 -9.095 0.816 1.00 87.69 109 ASP A CA 1
ATOM 843 C C . ASP A 1 109 ? -13.705 -10.567 0.764 1.00 87.69 109 ASP A C 1
ATOM 845 O O . ASP A 1 109 ? -14.191 -11.381 1.544 1.00 87.69 109 ASP A O 1
ATOM 849 N N . ALA A 1 110 ? -12.724 -10.906 -0.082 1.00 89.88 110 ALA A N 1
ATOM 850 C CA . ALA A 1 110 ? -12.171 -12.262 -0.177 1.00 89.88 110 ALA A CA 1
ATOM 851 C C . ALA A 1 110 ? -11.492 -12.739 1.118 1.00 89.88 110 ALA A C 1
ATOM 853 O O . ALA A 1 110 ? -11.334 -13.938 1.341 1.00 89.88 110 ALA A O 1
ATOM 854 N N . VAL A 1 111 ? -11.040 -11.805 1.958 1.00 89.56 111 VAL A N 1
ATOM 855 C CA . VAL A 1 111 ? -10.312 -12.097 3.194 1.00 89.56 111 VAL A CA 1
ATOM 856 C C . VAL A 1 111 ? -10.745 -11.159 4.312 1.00 89.56 111 VAL A C 1
ATOM 858 O O . VAL A 1 111 ? -10.967 -9.965 4.106 1.00 89.56 111 VAL A O 1
ATOM 861 N N . GLU A 1 112 ? -10.775 -11.680 5.536 1.00 85.50 112 GLU A N 1
ATOM 862 C CA . GLU A 1 112 ? -11.017 -10.885 6.734 1.00 85.50 112 GLU A CA 1
ATOM 863 C C . GLU A 1 112 ? -9.875 -10.999 7.744 1.00 85.50 112 GLU A C 1
ATOM 865 O O . GLU A 1 112 ? -9.181 -12.010 7.862 1.00 85.50 112 GLU A O 1
ATOM 870 N N . ARG A 1 113 ? -9.662 -9.922 8.505 1.00 83.44 113 ARG A N 1
ATOM 871 C CA . ARG A 1 113 ? -8.674 -9.909 9.583 1.00 83.44 113 ARG A CA 1
ATOM 872 C C . ARG A 1 113 ? -9.339 -10.321 10.894 1.00 83.44 113 ARG A C 1
ATOM 874 O O . ARG A 1 113 ? -9.882 -9.469 11.592 1.00 83.44 113 ARG A O 1
ATOM 881 N N . GLY A 1 114 ? -9.234 -11.603 11.245 1.00 78.94 114 GLY A N 1
ATOM 882 C CA . GLY A 1 114 ? -9.846 -12.164 12.459 1.00 78.94 114 GLY A CA 1
ATOM 883 C C . GLY A 1 114 ? -9.140 -11.842 13.787 1.00 78.94 114 GLY A C 1
ATOM 884 O O . GLY A 1 114 ? -9.751 -11.967 14.842 1.00 78.94 114 GLY A O 1
ATOM 885 N N . LYS A 1 115 ? -7.866 -11.419 13.775 1.00 77.44 115 LYS A N 1
ATOM 886 C CA . LYS A 1 115 ? -7.100 -11.106 14.999 1.00 77.44 115 LYS A CA 1
ATOM 887 C C . LYS A 1 115 ? -6.747 -9.623 15.094 1.00 77.44 115 LYS A C 1
ATOM 889 O O . LYS A 1 115 ? -6.178 -9.049 14.160 1.00 77.44 115 LYS A O 1
ATOM 894 N N . THR A 1 116 ? -6.999 -9.030 16.260 1.00 67.75 116 THR A N 1
ATOM 895 C CA . THR A 1 116 ? -6.461 -7.718 16.635 1.00 67.75 116 THR A CA 1
ATOM 896 C C . THR A 1 116 ? -5.010 -7.884 17.071 1.00 67.75 116 THR A C 1
ATOM 898 O O . THR A 1 116 ? -4.736 -8.286 18.196 1.00 67.75 116 THR A O 1
ATOM 901 N N . THR A 1 117 ? -4.059 -7.586 16.191 1.00 69.12 117 THR A N 1
ATOM 902 C CA . THR A 1 117 ? -2.653 -7.443 16.590 1.00 69.12 117 THR A CA 1
ATOM 903 C C . THR A 1 117 ? -2.385 -5.992 17.000 1.00 69.12 117 THR A C 1
ATOM 905 O O . THR A 1 117 ? -2.817 -5.091 16.266 1.00 69.12 117 THR A O 1
ATOM 908 N N . PRO A 1 118 ? -1.668 -5.738 18.112 1.00 64.75 118 PRO A N 1
ATOM 909 C CA . PRO A 1 118 ? -1.220 -4.395 18.469 1.00 64.75 118 PRO A CA 1
ATOM 910 C C . PRO A 1 118 ? -0.467 -3.735 17.310 1.00 64.75 118 PRO A C 1
ATOM 912 O O . PRO A 1 118 ? 0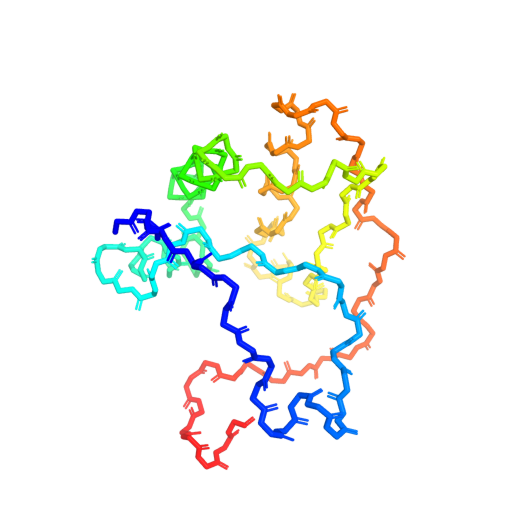.134 -4.406 16.467 1.00 64.75 118 PRO A O 1
ATOM 915 N N . ALA A 1 119 ? -0.502 -2.406 17.240 1.00 65.25 119 ALA A N 1
ATOM 916 C CA . ALA A 1 119 ? 0.291 -1.697 16.249 1.00 65.25 119 ALA A CA 1
ATOM 917 C C . ALA A 1 119 ? 1.788 -1.920 16.532 1.00 65.25 119 ALA A C 1
ATOM 919 O O . ALA A 1 119 ? 2.276 -1.559 17.593 1.00 65.25 119 ALA A O 1
ATOM 920 N N . GLN A 1 120 ? 2.532 -2.446 15.555 1.00 63.97 120 GLN A N 1
ATOM 921 C CA . GLN A 1 120 ? 4.002 -2.525 15.620 1.00 63.97 120 GLN A CA 1
ATOM 922 C C . GLN A 1 120 ? 4.692 -1.154 15.442 1.00 63.97 120 GLN A C 1
ATOM 924 O O . GLN A 1 120 ? 5.918 -1.034 15.533 1.00 63.97 120 GLN A O 1
ATOM 929 N N . ALA A 1 121 ? 3.915 -0.101 15.163 1.00 57.59 121 ALA A N 1
ATOM 930 C CA . ALA A 1 121 ? 4.397 1.274 15.130 1.00 57.59 121 ALA A CA 1
ATOM 931 C C . ALA A 1 121 ? 4.619 1.758 16.571 1.00 57.59 121 ALA A C 1
ATOM 933 O O . ALA A 1 121 ? 3.675 1.785 17.352 1.00 57.59 121 ALA A O 1
ATOM 934 N N . GLY A 1 122 ? 5.862 2.108 16.909 1.00 56.53 122 GLY A N 1
ATOM 935 C CA . GLY A 1 122 ? 6.272 2.475 18.271 1.00 56.53 122 GLY A CA 1
ATOM 936 C C . GLY A 1 122 ? 6.919 1.344 19.078 1.00 56.53 122 GLY A C 1
ATOM 937 O O . GLY A 1 122 ? 7.489 1.615 20.127 1.00 56.53 122 GLY A O 1
ATOM 938 N N . LEU A 1 123 ? 6.901 0.102 18.581 1.00 56.41 123 LEU A N 1
ATOM 939 C CA . LEU A 1 123 ? 7.651 -1.001 19.184 1.00 56.41 123 LEU A CA 1
ATOM 940 C C . LEU A 1 123 ? 9.125 -0.917 18.768 1.00 56.41 123 LEU A C 1
ATOM 942 O O . LEU A 1 123 ? 9.431 -0.710 17.586 1.00 56.41 123 LEU A O 1
ATOM 946 N N . SER A 1 124 ? 10.029 -1.056 19.742 1.00 54.81 124 SER A N 1
ATOM 947 C CA . SER A 1 124 ? 11.469 -1.173 19.488 1.00 54.81 124 SER A CA 1
ATOM 948 C C . SER A 1 124 ? 11.774 -2.431 18.668 1.00 54.81 124 SER A C 1
ATOM 950 O O . SER A 1 124 ? 10.932 -3.316 18.538 1.00 54.81 124 SER A O 1
ATOM 952 N N . ILE A 1 125 ? 12.985 -2.541 18.115 1.00 53.56 125 ILE A N 1
ATOM 953 C CA . ILE A 1 125 ? 13.368 -3.684 17.267 1.00 53.56 125 ILE A CA 1
ATOM 954 C C . ILE A 1 125 ? 13.272 -5.033 18.003 1.00 53.56 125 ILE A C 1
ATOM 956 O O . ILE A 1 125 ? 13.044 -6.052 17.370 1.00 53.56 125 ILE A O 1
ATOM 960 N N . ILE A 1 126 ? 13.395 -5.017 19.335 1.00 59.47 126 ILE A N 1
ATOM 961 C CA . ILE A 1 126 ? 13.268 -6.185 20.222 1.00 59.47 126 ILE A CA 1
ATOM 962 C C . ILE A 1 126 ? 11.791 -6.558 20.447 1.00 59.47 126 ILE A C 1
ATOM 964 O O . ILE A 1 126 ? 11.472 -7.684 20.808 1.00 59.47 126 ILE A O 1
ATOM 968 N N . GLN A 1 127 ? 10.880 -5.606 20.244 1.00 49.56 127 GLN A N 1
ATOM 969 C CA . GLN A 1 127 ? 9.444 -5.744 20.489 1.00 49.56 127 GLN A CA 1
ATOM 970 C C . GLN A 1 127 ? 8.633 -5.961 19.198 1.00 49.56 127 GLN A C 1
ATOM 972 O O . GLN A 1 127 ? 7.405 -6.025 19.268 1.00 49.56 127 GLN A O 1
ATOM 977 N N . ARG A 1 128 ? 9.286 -6.016 18.029 1.00 48.19 128 ARG A N 1
ATOM 978 C CA . ARG A 1 128 ? 8.655 -6.258 16.721 1.00 48.19 128 ARG A CA 1
ATOM 979 C C . ARG A 1 128 ? 8.706 -7.719 16.327 1.00 48.19 128 ARG A C 1
ATOM 981 O O . ARG A 1 128 ? 7.682 -8.143 15.743 1.00 48.19 128 ARG A O 1
#

Radius of gyration: 16.25 Å; chains: 1; bounding box: 35×37×37 Å

Secondary structure (DSSP, 8-state):
-B------PPPPHHHHHS--S-S-----B-SSTTHHHHHHHHHHS--HHHHHHHHHHHHHHHHHSPPPPPS-B-PPPPPHHHHHHHSS-HHHHHHHHHHHHHT--B-TTS----S-PPP-TT--TT--

Foldseek 3Di:
DFDDDDDPDDDPPVCVVPPDPDDDDDDGDDCDPPLVVLVCCVQPVVPVVSLVVVLVSSVVSCVVPPDPDDQEAEFDDDAPVSCVVNVDDSRQSSRVSCCVVVVHYYDDPPDDDPDDDPDCVVPDPVRD